Protein AF-A0A1Q3WPA2-F1 (afdb_monomer_lite)

Structure (mmCIF, N/CA/C/O backbone):
data_AF-A0A1Q3WPA2-F1
#
_entry.id   AF-A0A1Q3WPA2-F1
#
loop_
_atom_site.group_PDB
_atom_site.id
_atom_site.type_symbol
_atom_site.label_atom_id
_atom_site.label_alt_id
_atom_site.label_comp_id
_atom_site.label_asym_id
_atom_site.label_entity_id
_atom_site.label_seq_id
_atom_site.pdbx_PDB_ins_code
_atom_site.Cartn_x
_atom_site.Cartn_y
_atom_site.Cartn_z
_atom_site.occupancy
_atom_site.B_iso_or_equiv
_atom_site.auth_seq_id
_atom_site.auth_comp_id
_atom_site.auth_asym_id
_atom_site.auth_atom_id
_atom_site.pdbx_PDB_model_num
ATOM 1 N N . MET A 1 1 ? 6.025 3.195 -33.751 1.00 75.38 1 MET A N 1
ATOM 2 C CA . MET A 1 1 ? 6.259 2.406 -32.528 1.00 75.38 1 MET A CA 1
ATOM 3 C C . MET A 1 1 ? 6.514 0.964 -32.920 1.00 75.38 1 MET A C 1
ATOM 5 O O . MET A 1 1 ? 5.714 0.401 -33.663 1.00 75.38 1 MET A O 1
ATOM 9 N N . THR A 1 2 ? 7.645 0.396 -32.506 1.00 88.94 2 THR A N 1
ATOM 10 C CA . THR A 1 2 ? 7.992 -0.999 -32.843 1.00 88.94 2 THR A CA 1
ATOM 11 C C . THR A 1 2 ? 7.373 -1.980 -31.841 1.00 88.94 2 THR A C 1
ATOM 13 O O . THR A 1 2 ? 7.055 -1.604 -30.714 1.00 88.94 2 THR A O 1
ATOM 16 N N . THR A 1 3 ? 7.223 -3.256 -32.215 1.00 90.94 3 THR A N 1
ATOM 17 C CA . THR A 1 3 ? 6.774 -4.307 -31.278 1.00 90.94 3 THR A CA 1
ATOM 18 C C . THR A 1 3 ? 7.695 -4.404 -30.063 1.00 90.94 3 THR A C 1
ATOM 20 O O . THR A 1 3 ? 7.220 -4.546 -28.942 1.00 90.94 3 THR A O 1
ATOM 23 N N . LYS A 1 4 ? 9.010 -4.261 -30.278 1.00 91.19 4 LYS A N 1
ATOM 24 C CA . LYS A 1 4 ? 10.011 -4.282 -29.209 1.00 91.19 4 LYS A CA 1
ATOM 25 C C . LYS A 1 4 ? 9.821 -3.113 -28.238 1.00 91.19 4 LYS A C 1
ATOM 27 O O . LYS A 1 4 ? 9.769 -3.324 -27.035 1.00 91.19 4 LYS A O 1
ATOM 32 N N . GLU A 1 5 ? 9.626 -1.906 -28.767 1.00 92.88 5 GLU A N 1
ATOM 33 C CA . GLU A 1 5 ? 9.330 -0.712 -27.967 1.00 92.88 5 GLU A CA 1
ATOM 34 C C . GLU A 1 5 ? 8.073 -0.901 -27.105 1.00 92.88 5 GLU A C 1
ATOM 36 O O . GLU A 1 5 ? 8.069 -0.559 -25.925 1.00 92.88 5 GLU A O 1
ATOM 41 N N . LYS A 1 6 ? 7.015 -1.499 -27.672 1.00 95.06 6 LYS A N 1
ATOM 42 C CA . LYS A 1 6 ? 5.777 -1.798 -26.939 1.00 95.06 6 LYS A CA 1
ATOM 43 C C . LYS A 1 6 ? 6.018 -2.717 -25.748 1.00 95.06 6 LYS A C 1
ATO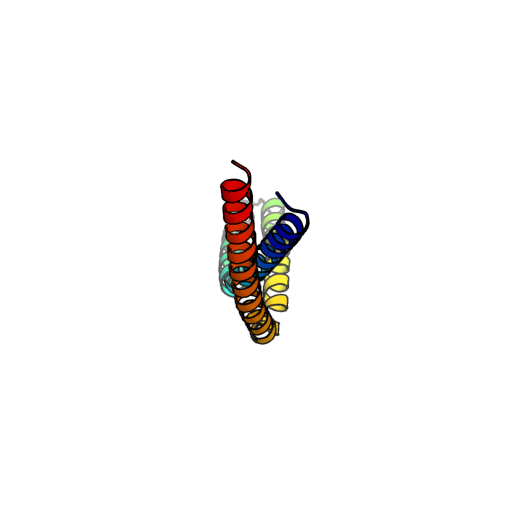M 45 O O . LYS A 1 6 ? 5.566 -2.412 -24.650 1.00 95.06 6 LYS A O 1
ATOM 50 N N . VAL A 1 7 ? 6.737 -3.814 -25.973 1.00 96.12 7 VAL A N 1
ATOM 51 C CA . VAL A 1 7 ? 7.034 -4.806 -24.933 1.00 96.12 7 VAL A CA 1
ATOM 52 C C . VAL A 1 7 ? 7.854 -4.184 -23.803 1.00 96.12 7 VAL A C 1
ATOM 54 O O . VAL A 1 7 ? 7.508 -4.371 -22.639 1.00 96.12 7 VAL A O 1
ATOM 57 N N . VAL A 1 8 ? 8.883 -3.395 -24.131 1.00 95.88 8 VAL A N 1
ATOM 58 C CA . VAL A 1 8 ? 9.726 -2.720 -23.128 1.00 95.88 8 VAL A CA 1
ATOM 59 C C . VAL A 1 8 ? 8.910 -1.723 -22.300 1.00 95.88 8 VAL A C 1
ATOM 61 O O . VAL A 1 8 ? 9.000 -1.735 -21.075 1.00 95.88 8 VAL A O 1
ATOM 64 N N . ARG A 1 9 ? 8.042 -0.913 -22.928 1.00 96.19 9 ARG A N 1
ATOM 65 C CA . ARG A 1 9 ? 7.153 0.014 -22.199 1.00 96.19 9 ARG A CA 1
ATOM 66 C C . ARG A 1 9 ? 6.167 -0.715 -21.282 1.00 96.19 9 ARG A C 1
ATOM 68 O O . ARG A 1 9 ? 5.930 -0.268 -20.165 1.00 96.19 9 ARG A O 1
ATOM 75 N N . GLU A 1 10 ? 5.590 -1.830 -21.728 1.00 96.88 10 GLU A N 1
ATOM 76 C CA . GLU A 1 10 ? 4.683 -2.631 -20.895 1.00 96.88 10 GLU A CA 1
ATOM 77 C C . GLU A 1 10 ? 5.404 -3.279 -19.705 1.00 96.88 10 GLU A C 1
ATOM 79 O O . GLU A 1 10 ? 4.840 -3.337 -18.611 1.00 96.88 10 GLU A O 1
ATOM 84 N N . ALA A 1 11 ? 6.636 -3.756 -19.900 1.00 97.31 11 ALA A N 1
ATOM 85 C CA . ALA A 1 11 ? 7.468 -4.286 -18.823 1.00 97.31 11 ALA A CA 1
ATOM 86 C C . ALA A 1 11 ? 7.815 -3.194 -17.800 1.00 97.31 11 ALA A C 1
ATOM 88 O O . ALA A 1 11 ? 7.626 -3.404 -16.603 1.00 97.31 11 ALA A O 1
ATOM 89 N N . LEU A 1 12 ? 8.205 -2.006 -18.276 1.00 97.50 12 LEU A N 1
ATOM 90 C CA . LEU A 1 12 ? 8.511 -0.847 -17.437 1.00 97.50 12 LEU A CA 1
ATOM 91 C C . LEU A 1 12 ? 7.325 -0.482 -16.534 1.00 97.50 12 LEU A C 1
ATOM 93 O O . LEU A 1 12 ? 7.478 -0.392 -15.320 1.00 97.50 12 LEU A O 1
ATOM 97 N N . LEU A 1 13 ? 6.122 -0.370 -17.110 1.00 97.62 13 LEU A N 1
ATOM 98 C CA . LEU A 1 13 ? 4.905 -0.054 -16.356 1.00 97.62 13 LEU A CA 1
ATOM 99 C C . LEU A 1 13 ? 4.614 -1.080 -15.254 1.00 97.62 13 LEU A C 1
ATOM 101 O O . LEU A 1 13 ? 4.183 -0.714 -14.161 1.00 97.62 13 LEU A O 1
ATOM 105 N N . LYS A 1 14 ? 4.841 -2.370 -15.527 1.00 98.00 14 LYS A N 1
ATOM 106 C CA . LYS A 1 14 ? 4.644 -3.435 -14.534 1.00 98.00 14 LYS A CA 1
ATOM 107 C C . LYS A 1 14 ? 5.672 -3.346 -13.410 1.00 98.00 14 LYS A C 1
ATOM 109 O O . LYS A 1 14 ? 5.280 -3.415 -12.246 1.00 98.00 14 LYS A O 1
ATOM 114 N N . ALA A 1 15 ? 6.946 -3.166 -13.750 1.00 97.69 15 ALA A N 1
ATOM 115 C CA . ALA A 1 15 ? 8.024 -3.063 -12.775 1.00 97.69 15 ALA A CA 1
ATOM 116 C C . ALA A 1 15 ? 7.850 -1.827 -11.874 1.00 97.69 15 ALA A C 1
ATOM 118 O O . ALA A 1 15 ? 7.951 -1.928 -10.651 1.00 97.69 15 ALA A O 1
ATOM 119 N N . GLU A 1 16 ? 7.492 -0.675 -12.450 1.00 97.94 16 GLU A N 1
ATOM 120 C CA . GLU A 1 16 ? 7.197 0.550 -11.698 1.00 97.94 16 GLU A CA 1
ATOM 121 C C . GLU A 1 16 ? 5.978 0.387 -10.782 1.00 97.94 16 GLU A C 1
ATOM 123 O O . GLU A 1 16 ? 6.013 0.812 -9.624 1.00 97.94 16 GLU A O 1
ATOM 128 N N . ALA A 1 17 ? 4.912 -0.261 -11.262 1.00 98.06 17 ALA A N 1
ATOM 129 C CA . ALA A 1 17 ? 3.726 -0.528 -10.454 1.00 98.06 17 ALA A CA 1
ATOM 130 C C . ALA A 1 17 ? 4.042 -1.444 -9.261 1.00 98.06 17 ALA A C 1
ATOM 132 O O . ALA A 1 17 ? 3.652 -1.134 -8.135 1.00 98.06 17 ALA A O 1
ATOM 133 N N . GLU A 1 18 ? 4.777 -2.537 -9.482 1.00 97.75 18 GLU A N 1
ATOM 134 C CA . GLU A 1 18 ? 5.190 -3.449 -8.410 1.00 97.75 18 GLU A CA 1
ATOM 135 C C . GLU A 1 18 ? 6.092 -2.736 -7.394 1.00 97.75 18 GLU A C 1
ATOM 137 O O . GLU A 1 18 ? 5.878 -2.830 -6.181 1.00 97.75 18 GLU A O 1
ATOM 142 N N . ARG A 1 19 ? 7.061 -1.951 -7.876 1.00 97.56 19 ARG A N 1
ATOM 143 C CA . ARG A 1 19 ? 7.957 -1.177 -7.015 1.00 97.56 19 ARG A CA 1
ATOM 144 C C . ARG A 1 19 ? 7.179 -0.196 -6.143 1.00 97.56 19 ARG A C 1
ATOM 146 O O . ARG A 1 19 ? 7.440 -0.100 -4.943 1.00 97.56 19 ARG A O 1
ATOM 153 N N . ASN A 1 20 ? 6.217 0.516 -6.726 1.00 96.88 20 ASN A N 1
ATOM 154 C CA . ASN A 1 20 ? 5.383 1.465 -5.995 1.00 96.88 20 ASN A CA 1
ATOM 155 C C . ASN A 1 20 ? 4.538 0.766 -4.927 1.00 96.88 20 ASN A C 1
ATOM 157 O O . ASN A 1 20 ? 4.494 1.243 -3.797 1.00 96.88 20 ASN A O 1
ATOM 161 N N . GLN A 1 21 ? 3.964 -0.401 -5.229 1.00 95.75 21 GLN A N 1
ATOM 162 C CA . GLN A 1 21 ? 3.223 -1.193 -4.242 1.00 95.75 21 GLN A CA 1
ATOM 163 C C . GLN A 1 21 ? 4.102 -1.620 -3.059 1.00 95.75 21 GLN A C 1
ATOM 165 O O . GLN A 1 21 ? 3.678 -1.523 -1.906 1.00 95.75 21 GLN A O 1
ATOM 170 N N . ILE A 1 22 ? 5.334 -2.072 -3.320 1.00 96.00 22 ILE A N 1
ATOM 171 C CA . ILE A 1 22 ? 6.282 -2.440 -2.259 1.00 96.00 22 ILE A CA 1
ATOM 172 C C . ILE A 1 22 ? 6.663 -1.212 -1.428 1.00 96.00 22 ILE A C 1
ATOM 174 O O . ILE A 1 22 ? 6.676 -1.275 -0.197 1.00 96.00 22 ILE A O 1
ATOM 178 N N . LYS A 1 23 ? 6.934 -0.081 -2.083 1.00 95.88 23 LYS A N 1
ATOM 179 C CA . LYS A 1 23 ? 7.287 1.176 -1.420 1.00 95.88 23 LYS A CA 1
ATOM 180 C C . LYS A 1 23 ? 6.156 1.689 -0.530 1.00 95.88 23 LYS A C 1
ATOM 182 O O . LYS A 1 23 ? 6.401 2.049 0.618 1.00 95.88 23 LYS A O 1
ATOM 187 N N . GLU A 1 24 ? 4.924 1.707 -1.031 1.00 94.69 24 GLU A N 1
ATOM 188 C CA . GLU A 1 24 ? 3.738 2.060 -0.247 1.00 94.69 24 GLU A CA 1
ATOM 189 C C . GLU A 1 24 ? 3.590 1.133 0.954 1.00 94.69 24 GLU A C 1
ATOM 191 O O . GLU A 1 24 ? 3.428 1.606 2.076 1.00 94.69 24 GLU A O 1
ATOM 196 N N . LEU A 1 25 ? 3.735 -0.178 0.741 1.00 94.62 25 LEU A N 1
ATOM 197 C CA . LEU A 1 25 ? 3.660 -1.155 1.815 1.00 94.62 25 LEU A CA 1
ATOM 198 C C . LEU A 1 25 ? 4.711 -0.893 2.896 1.00 94.62 25 LEU A C 1
ATOM 200 O O . LEU A 1 25 ? 4.363 -0.965 4.066 1.00 94.62 25 LEU A O 1
ATOM 204 N N . LEU A 1 26 ? 5.963 -0.594 2.542 1.00 94.12 26 LEU A N 1
ATOM 205 C CA . LEU A 1 26 ? 7.043 -0.341 3.506 1.00 94.12 26 LEU A CA 1
ATOM 206 C C . LEU A 1 26 ? 6.919 1.014 4.223 1.00 94.12 26 LEU A C 1
ATOM 208 O O . LEU A 1 26 ? 7.386 1.139 5.351 1.00 94.12 26 LEU A O 1
ATOM 212 N N . ASN A 1 27 ? 6.273 2.007 3.606 1.00 94.88 27 ASN A N 1
ATOM 213 C CA . ASN A 1 27 ? 6.114 3.349 4.179 1.00 94.88 27 ASN A CA 1
ATOM 214 C C . ASN A 1 27 ? 4.969 3.466 5.197 1.00 94.88 27 ASN A C 1
ATOM 216 O O . ASN A 1 27 ? 4.919 4.434 5.958 1.00 94.88 27 ASN A O 1
ATOM 220 N N . VAL A 1 28 ? 4.029 2.520 5.221 1.00 94.19 28 VAL A N 1
ATOM 221 C CA . VAL A 1 28 ? 2.954 2.522 6.222 1.00 94.19 28 VAL A CA 1
ATOM 222 C C . VAL A 1 28 ? 3.532 2.185 7.600 1.00 94.19 28 VAL A C 1
ATOM 224 O O . VAL A 1 28 ? 4.290 1.233 7.746 1.00 94.19 28 VAL A O 1
ATOM 227 N N . ASN A 1 29 ? 3.128 2.914 8.643 1.00 95.06 29 ASN A N 1
ATOM 228 C CA . ASN A 1 29 ? 3.397 2.541 10.035 1.00 95.06 29 ASN A CA 1
ATOM 229 C C . ASN A 1 29 ? 2.113 1.986 10.678 1.00 95.06 29 ASN A C 1
ATOM 231 O O . ASN A 1 29 ? 1.367 2.740 11.312 1.00 95.06 29 ASN A O 1
ATOM 235 N N . PRO A 1 30 ? 1.812 0.684 10.500 1.00 95.50 30 PRO A N 1
ATOM 236 C CA . PRO A 1 30 ? 0.538 0.125 10.930 1.00 95.50 30 PRO A CA 1
ATOM 237 C C . PRO A 1 30 ? 0.381 0.147 12.451 1.00 95.50 30 PRO A C 1
ATOM 239 O O . PRO A 1 30 ? -0.727 0.344 12.933 1.00 95.50 30 PRO A O 1
ATOM 242 N N . TYR A 1 31 ? 1.463 -0.009 13.219 1.00 95.38 31 TYR A N 1
ATOM 243 C CA . TYR A 1 31 ? 1.381 -0.026 14.681 1.00 95.38 31 TYR A CA 1
ATOM 244 C C . TYR A 1 31 ? 1.034 1.342 15.263 1.00 95.38 31 TYR A C 1
ATOM 246 O O . TYR A 1 31 ? 0.181 1.410 16.142 1.00 95.38 31 TYR A O 1
ATOM 254 N N . SER A 1 32 ? 1.623 2.423 14.739 1.00 96.81 32 SER A N 1
ATOM 255 C CA . SER A 1 32 ? 1.235 3.780 15.150 1.00 96.81 32 SER A CA 1
ATOM 256 C C . SER A 1 32 ? -0.239 4.040 14.846 1.00 96.81 32 SER A C 1
ATOM 258 O O . SER A 1 32 ? -0.984 4.458 15.724 1.00 96.81 32 SER A O 1
ATOM 260 N N . GLN A 1 33 ? -0.685 3.700 13.632 1.00 97.00 33 GLN A N 1
ATOM 261 C CA . GLN A 1 33 ? -2.080 3.897 13.232 1.00 97.00 33 GLN A CA 1
ATOM 262 C C . GLN A 1 33 ? -3.057 3.058 14.067 1.00 97.00 33 GLN A C 1
ATOM 264 O O . GLN A 1 33 ? -4.161 3.514 14.348 1.00 97.00 33 GLN A O 1
ATOM 269 N N . ILE A 1 34 ? -2.667 1.847 14.485 1.00 97.38 34 ILE A N 1
ATOM 270 C CA . ILE A 1 34 ? -3.473 1.019 15.394 1.00 97.38 34 ILE A CA 1
ATOM 271 C C . ILE A 1 34 ? -3.636 1.712 16.749 1.00 97.38 34 ILE A C 1
ATOM 273 O O . ILE A 1 34 ? -4.749 1.739 17.266 1.00 97.38 34 ILE A O 1
ATOM 277 N N . ILE A 1 35 ? -2.563 2.278 17.310 1.00 96.94 35 ILE A N 1
ATOM 278 C CA . ILE A 1 35 ? -2.620 2.982 18.599 1.00 96.94 35 ILE A CA 1
ATOM 279 C C . ILE A 1 35 ? -3.566 4.183 18.502 1.00 96.94 35 ILE A C 1
ATOM 281 O O . ILE A 1 35 ? -4.485 4.303 19.312 1.00 96.94 35 ILE A O 1
ATOM 285 N N . ASP A 1 36 ? -3.401 5.022 17.477 1.00 97.44 36 ASP A N 1
ATOM 286 C CA . ASP A 1 36 ? -4.240 6.210 17.275 1.00 97.44 36 ASP A CA 1
ATOM 287 C C . ASP A 1 36 ? -5.721 5.839 17.083 1.00 97.44 36 ASP A C 1
ATOM 289 O O . ASP A 1 36 ? -6.624 6.476 17.641 1.00 97.44 36 ASP A O 1
ATOM 293 N N . LEU A 1 37 ? -5.977 4.766 16.328 1.00 97.56 37 LEU A N 1
ATOM 294 C CA . LEU A 1 37 ? -7.311 4.220 16.101 1.00 97.56 37 LEU A CA 1
ATOM 295 C C . LEU A 1 37 ? -7.952 3.716 17.399 1.00 97.56 37 LEU A C 1
ATOM 297 O O . LEU A 1 37 ? -9.125 3.995 17.648 1.00 97.56 37 LEU A O 1
ATOM 301 N N . GLU A 1 38 ? -7.206 2.982 18.226 1.00 96.12 38 GLU A N 1
ATOM 302 C CA . GLU A 1 38 ? -7.705 2.463 19.501 1.00 96.12 38 GLU A CA 1
ATOM 303 C C . GLU A 1 38 ? -8.018 3.587 20.487 1.00 96.12 38 GLU A C 1
ATOM 305 O O . GLU A 1 38 ? -9.099 3.586 21.079 1.00 96.12 38 GLU A O 1
ATOM 310 N N . VAL A 1 39 ? -7.126 4.574 20.619 1.00 97.31 39 VAL A N 1
ATOM 311 C CA . VAL A 1 39 ? -7.350 5.756 21.467 1.00 97.31 39 VAL A CA 1
ATOM 312 C C . VAL A 1 39 ? -8.628 6.475 21.037 1.00 97.31 39 VAL A C 1
ATOM 314 O O . VAL A 1 39 ? -9.543 6.656 21.845 1.00 97.31 39 VAL A O 1
ATOM 317 N N . THR A 1 40 ? -8.746 6.783 19.744 1.00 96.88 40 THR A N 1
ATOM 318 C CA . THR A 1 40 ? -9.912 7.481 19.187 1.00 96.88 40 THR A CA 1
ATOM 319 C C . THR A 1 40 ? -11.205 6.688 19.402 1.00 96.88 40 THR A C 1
ATOM 321 O O . THR A 1 40 ? -12.217 7.236 19.847 1.00 96.88 40 THR A O 1
ATOM 324 N N . ALA A 1 41 ? -11.192 5.381 19.126 1.00 97.19 41 ALA A N 1
ATOM 325 C CA . ALA A 1 41 ? -12.367 4.528 19.279 1.00 97.19 41 ALA A CA 1
ATOM 326 C C . ALA A 1 41 ? -12.811 4.412 20.744 1.00 97.19 41 ALA A C 1
ATOM 328 O O . ALA A 1 41 ? -14.011 4.423 21.036 1.00 97.19 41 ALA A O 1
ATOM 329 N N . ILE A 1 42 ? -11.864 4.336 21.684 1.00 96.94 42 ILE A N 1
ATOM 330 C CA . ILE A 1 42 ? -12.150 4.309 23.123 1.00 96.94 42 ILE A CA 1
ATOM 331 C C . ILE A 1 42 ? -12.788 5.628 23.568 1.00 96.94 42 ILE A C 1
ATOM 333 O O . ILE A 1 42 ? -13.791 5.609 24.281 1.00 96.94 42 ILE A O 1
ATOM 337 N N . GLU A 1 43 ? -12.247 6.771 23.153 1.00 97.56 43 GLU A N 1
ATOM 338 C CA . GLU A 1 43 ? -12.784 8.083 23.525 1.00 97.56 43 GLU A CA 1
ATOM 339 C C . GLU A 1 43 ? -14.200 8.299 22.983 1.00 97.56 43 GLU A C 1
ATOM 341 O O . GLU A 1 43 ? -15.117 8.648 23.737 1.00 97.56 43 GLU A O 1
ATOM 346 N N . GLN A 1 44 ? -14.410 8.016 21.696 1.00 97.56 44 GLN A N 1
ATOM 347 C CA . GLN A 1 44 ? -15.710 8.173 21.048 1.00 97.56 44 GLN A CA 1
ATOM 348 C C . GLN A 1 44 ? -16.752 7.196 21.606 1.00 97.56 44 GLN A C 1
ATOM 350 O O . GLN A 1 44 ? -17.882 7.596 21.899 1.00 97.56 44 GLN A O 1
ATOM 355 N N . SER A 1 45 ? -16.384 5.926 21.807 1.00 97.31 45 SER A N 1
ATOM 356 C CA . SER A 1 45 ? -17.301 4.934 22.379 1.00 97.31 45 SER A CA 1
ATOM 357 C C . SER A 1 45 ? -17.682 5.278 23.818 1.00 97.31 45 SER A C 1
ATOM 359 O O . SER A 1 45 ? -18.863 5.206 24.156 1.00 97.31 45 SER A O 1
ATOM 361 N N . LYS A 1 46 ? -16.740 5.750 24.650 1.00 97.12 46 LYS A N 1
ATOM 362 C CA . LYS A 1 46 ? -17.035 6.255 26.002 1.00 97.12 46 LYS A CA 1
ATOM 363 C C . LYS A 1 46 ? -17.985 7.450 25.968 1.00 97.12 46 LYS A C 1
ATOM 365 O O . LYS A 1 46 ? -18.890 7.521 26.799 1.00 97.12 46 LYS A O 1
ATOM 370 N N . ALA A 1 47 ? -17.803 8.383 25.034 1.00 97.56 47 ALA A N 1
ATOM 371 C CA . ALA A 1 47 ? -18.676 9.546 24.900 1.00 97.56 47 ALA A CA 1
ATOM 372 C C . ALA A 1 47 ? -20.115 9.151 24.525 1.00 97.56 47 ALA A C 1
ATOM 374 O O . ALA A 1 47 ? -21.063 9.668 25.112 1.00 97.56 47 ALA A O 1
ATOM 375 N N . GLU A 1 48 ? -20.292 8.214 23.592 1.00 97.62 48 GLU A N 1
ATOM 376 C CA . GLU A 1 48 ? -21.617 7.707 23.213 1.00 97.62 48 GLU A CA 1
ATOM 377 C C . GLU A 1 48 ? -22.246 6.844 24.311 1.00 97.62 48 GLU A C 1
ATOM 379 O O . GLU A 1 48 ? -23.442 6.959 24.575 1.00 97.62 48 GLU A O 1
ATOM 384 N N . PHE A 1 49 ? -21.443 6.048 25.021 1.00 95.19 49 PHE A N 1
ATOM 385 C CA . PHE A 1 49 ? -21.907 5.264 26.163 1.00 95.19 49 PHE A CA 1
ATOM 386 C C . PHE A 1 49 ? -22.440 6.165 27.286 1.00 95.19 49 PHE A C 1
ATOM 388 O O . PHE A 1 49 ? -23.519 5.910 27.813 1.00 95.19 49 PHE A O 1
ATOM 395 N N . LYS A 1 50 ? -21.740 7.266 27.602 1.00 96.56 50 LYS A N 1
ATOM 396 C CA . LYS A 1 50 ? -22.194 8.276 28.579 1.00 96.56 50 LYS A CA 1
ATOM 397 C C . LYS A 1 50 ? -23.506 8.961 28.179 1.00 96.56 50 LYS A C 1
ATOM 399 O O . LYS A 1 50 ? -24.233 9.417 29.052 1.00 96.56 50 LYS A O 1
ATOM 404 N N . LYS A 1 51 ? -23.810 9.028 26.881 1.00 96.62 51 LYS A N 1
ATOM 405 C CA . LYS A 1 51 ? -25.069 9.570 26.342 1.00 96.62 51 LYS A CA 1
ATOM 406 C C . LYS A 1 51 ? -26.207 8.539 26.305 1.00 96.62 51 LYS A C 1
ATOM 408 O O . LYS A 1 51 ? -27.292 8.875 25.850 1.00 96.62 51 LYS A O 1
ATOM 413 N N . GLY A 1 52 ? -25.967 7.292 26.726 1.00 96.56 52 GLY A N 1
ATOM 414 C CA . GLY A 1 52 ? -26.933 6.189 26.624 1.00 96.56 52 GLY A CA 1
ATOM 415 C C . GLY A 1 52 ? -27.036 5.566 25.225 1.00 96.56 52 GLY A C 1
ATOM 416 O O . GLY A 1 52 ? -27.826 4.651 25.003 1.00 96.56 52 GLY A O 1
ATOM 417 N N . ASN A 1 53 ? -26.210 6.001 24.267 1.00 97.06 53 ASN A N 1
ATOM 418 C CA . ASN A 1 53 ? -26.216 5.510 22.887 1.00 97.06 53 ASN A CA 1
ATOM 419 C C . ASN A 1 53 ? -25.371 4.233 22.743 1.00 97.06 53 ASN A C 1
ATOM 421 O O . ASN A 1 53 ? -24.405 4.180 21.975 1.00 97.06 53 ASN A O 1
ATOM 425 N N . HIS A 1 54 ? -25.727 3.176 23.474 1.00 95.06 54 HIS A N 1
ATOM 426 C CA . HIS A 1 54 ? -24.933 1.943 23.548 1.00 95.06 54 HIS A CA 1
ATOM 427 C C . HIS A 1 54 ? -24.734 1.258 22.186 1.00 95.06 54 HIS A C 1
ATOM 429 O O . HIS A 1 54 ? -23.643 0.767 21.899 1.00 95.06 54 HIS A O 1
ATOM 435 N N . ALA A 1 55 ? -25.742 1.289 21.306 1.00 96.94 55 ALA A N 1
ATOM 436 C CA . ALA A 1 55 ? -25.633 0.735 19.954 1.00 96.94 55 ALA A CA 1
ATOM 437 C C . ALA A 1 55 ? -24.573 1.463 19.108 1.00 96.94 55 ALA A C 1
ATOM 439 O O . ALA A 1 55 ? -23.809 0.833 18.376 1.00 96.94 55 ALA A O 1
ATOM 440 N N . LYS A 1 56 ? -24.483 2.792 19.239 1.00 96.38 56 LYS A N 1
ATOM 441 C CA . LYS A 1 56 ? -23.489 3.601 18.524 1.00 96.38 56 LYS A CA 1
ATOM 442 C C . LYS A 1 56 ? -22.088 3.395 19.099 1.00 96.38 56 LYS A C 1
ATOM 444 O O . LYS A 1 56 ? -21.145 3.241 18.329 1.00 96.38 56 LYS A O 1
ATOM 449 N N . ALA A 1 57 ? -21.967 3.313 20.425 1.00 96.94 57 ALA A N 1
ATOM 450 C CA . ALA A 1 57 ? -20.711 2.974 21.093 1.00 96.94 57 ALA A CA 1
ATOM 451 C C . ALA A 1 57 ? -20.173 1.606 20.636 1.00 96.94 57 ALA A C 1
ATOM 453 O O . ALA A 1 57 ? -18.999 1.494 20.288 1.00 96.94 57 ALA A O 1
ATOM 454 N N . LEU A 1 58 ? -21.041 0.589 20.563 1.00 96.56 58 LEU A N 1
ATOM 455 C CA . LEU A 1 58 ? -20.676 -0.739 20.067 1.00 96.56 58 LEU A CA 1
ATOM 456 C C . LEU A 1 58 ? -20.228 -0.698 18.600 1.00 96.56 58 LEU A C 1
ATOM 458 O O . LEU A 1 58 ? -19.209 -1.295 18.255 1.00 96.56 58 LEU A O 1
ATOM 462 N N . LYS A 1 59 ? -20.954 0.033 17.745 1.00 97.38 59 LYS A N 1
ATOM 463 C CA . LYS A 1 59 ? -20.608 0.170 16.326 1.00 97.38 59 LYS A CA 1
ATOM 464 C C . LYS A 1 59 ? -19.221 0.789 16.126 1.00 97.38 59 LYS A C 1
ATOM 466 O O . LYS A 1 59 ? -18.447 0.269 15.331 1.00 97.38 59 LYS A O 1
ATOM 471 N N . ILE A 1 60 ? -18.880 1.834 16.887 1.00 97.62 60 ILE A N 1
ATOM 472 C CA . ILE A 1 60 ? -17.550 2.469 16.848 1.00 97.62 60 ILE A CA 1
ATOM 473 C C . ILE A 1 60 ? -16.447 1.441 17.131 1.00 97.62 60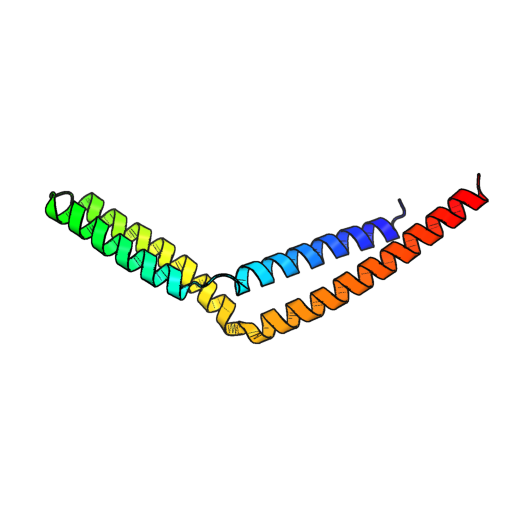 ILE A C 1
ATOM 475 O O . ILE A 1 60 ? -15.481 1.350 16.377 1.00 97.62 60 ILE A O 1
ATOM 479 N N . VAL A 1 61 ? -16.610 0.626 18.178 1.00 95.81 61 VAL A N 1
ATOM 480 C CA . VAL A 1 61 ? -15.632 -0.414 18.535 1.00 95.81 61 VAL A CA 1
ATOM 481 C C . VAL A 1 61 ? -15.525 -1.478 17.439 1.00 95.81 61 VAL A C 1
ATOM 483 O O . VAL A 1 61 ? -14.422 -1.891 17.086 1.00 95.81 61 VAL A O 1
ATOM 486 N N . GLN A 1 62 ? -16.650 -1.909 16.864 1.00 96.75 62 GLN A N 1
ATOM 487 C CA . GLN A 1 62 ? -16.657 -2.897 15.780 1.00 96.75 62 GLN A CA 1
ATOM 488 C C . GLN A 1 62 ? -15.967 -2.380 14.514 1.00 96.75 62 GLN A C 1
ATOM 490 O O . GLN A 1 62 ? -15.204 -3.115 13.885 1.00 96.75 62 GLN A O 1
ATOM 495 N N . ASP A 1 63 ? -16.218 -1.128 14.138 1.00 97.38 63 ASP A N 1
ATOM 496 C CA . ASP A 1 63 ? -15.611 -0.520 12.956 1.00 97.38 63 ASP A CA 1
ATOM 497 C C . ASP A 1 63 ? -14.105 -0.295 13.166 1.00 97.38 63 ASP A C 1
ATOM 499 O O . ASP A 1 63 ? -13.308 -0.632 12.285 1.00 97.38 63 ASP A O 1
ATOM 503 N N . ALA A 1 64 ? -13.694 0.133 14.364 1.00 97.00 64 ALA A N 1
ATOM 504 C CA . ALA A 1 64 ? -12.285 0.204 14.742 1.00 97.00 64 ALA A CA 1
ATOM 505 C C . ALA A 1 64 ? -11.610 -1.178 14.707 1.00 97.00 64 ALA A C 1
ATOM 507 O O . ALA A 1 64 ? -10.517 -1.325 14.163 1.00 97.00 64 ALA A O 1
ATOM 508 N N . GLN A 1 65 ? -12.274 -2.233 15.190 1.00 96.75 65 GLN A N 1
ATOM 509 C CA . GLN A 1 65 ? -11.727 -3.591 15.139 1.00 96.75 65 GLN A CA 1
ATOM 510 C C . GLN A 1 65 ? -11.520 -4.084 13.696 1.00 96.75 65 GLN A C 1
ATOM 512 O O . GLN A 1 65 ? -10.515 -4.737 13.403 1.00 96.75 65 GLN A O 1
ATOM 517 N N . LYS A 1 66 ? -12.438 -3.764 12.774 1.00 97.38 66 LYS A N 1
ATOM 518 C CA . LYS A 1 66 ? -12.276 -4.093 11.346 1.00 97.38 66 LYS A CA 1
ATOM 519 C C . LYS A 1 66 ? -11.059 -3.389 10.750 1.00 97.38 66 LYS A C 1
ATOM 521 O O . LYS A 1 66 ? -10.254 -4.038 10.085 1.00 97.38 66 LYS A O 1
ATOM 526 N N . GLN A 1 67 ? -10.898 -2.094 11.015 1.00 96.75 67 GLN A N 1
ATOM 527 C CA . GLN A 1 67 ? -9.753 -1.319 10.527 1.00 96.75 67 GLN A CA 1
ATOM 528 C C . GLN A 1 67 ? -8.429 -1.812 11.130 1.00 96.75 67 GLN A C 1
ATOM 530 O O . GLN A 1 67 ? -7.460 -2.020 10.399 1.00 96.75 67 GLN A O 1
ATOM 535 N N . LYS A 1 68 ? -8.405 -2.127 12.430 1.00 97.00 68 LYS A N 1
ATOM 536 C CA . LYS A 1 68 ? -7.257 -2.754 13.099 1.00 97.00 68 LYS A CA 1
ATOM 537 C C . LYS A 1 68 ? -6.832 -4.049 12.407 1.00 97.00 68 LYS A C 1
ATOM 539 O O . LYS A 1 68 ? -5.642 -4.263 12.193 1.00 97.00 68 LYS A O 1
ATOM 544 N N . ASN A 1 69 ? -7.779 -4.899 12.011 1.00 97.00 69 ASN A N 1
ATOM 545 C CA . ASN A 1 69 ? -7.463 -6.146 11.308 1.00 97.00 69 ASN A CA 1
ATOM 546 C C . ASN A 1 69 ? -6.787 -5.900 9.946 1.00 97.00 69 ASN A C 1
ATOM 548 O O . ASN A 1 69 ? -5.886 -6.652 9.574 1.00 97.00 69 ASN A O 1
ATOM 552 N N . VAL A 1 70 ? -7.173 -4.840 9.227 1.00 96.62 70 VAL A N 1
ATOM 553 C CA . VAL A 1 70 ? -6.518 -4.435 7.969 1.00 96.62 70 VAL A CA 1
ATOM 554 C C . VAL A 1 70 ? -5.080 -3.977 8.230 1.00 96.62 70 VAL A C 1
ATOM 556 O O . VAL A 1 70 ? -4.156 -4.453 7.569 1.00 96.62 70 VAL A O 1
ATOM 559 N N . LEU A 1 71 ? -4.867 -3.123 9.234 1.00 97.00 71 LEU A N 1
ATOM 560 C CA . LEU A 1 71 ? -3.532 -2.645 9.615 1.00 97.00 71 LEU A CA 1
ATOM 561 C C . LEU A 1 71 ? -2.625 -3.789 10.091 1.00 97.00 71 LEU A C 1
ATOM 563 O O . LEU A 1 71 ? -1.455 -3.852 9.720 1.00 97.00 71 LEU A O 1
ATOM 567 N N . LEU A 1 72 ? -3.168 -4.757 10.834 1.00 96.62 72 LEU A N 1
ATOM 568 C CA . LEU A 1 72 ? -2.436 -5.963 11.228 1.00 96.62 72 LEU A CA 1
ATOM 569 C C . LEU A 1 72 ? -2.064 -6.841 10.028 1.00 96.62 72 LEU A C 1
ATOM 571 O O . LEU A 1 72 ? -0.990 -7.440 10.019 1.00 96.62 72 LEU A O 1
ATOM 575 N N . ALA A 1 73 ? -2.915 -6.924 9.002 1.00 95.69 73 ALA A N 1
ATOM 576 C CA . ALA A 1 73 ? -2.573 -7.635 7.772 1.00 95.69 73 ALA A CA 1
ATOM 577 C C . ALA A 1 73 ? -1.409 -6.954 7.032 1.00 95.69 73 ALA A C 1
ATOM 579 O O . ALA A 1 73 ? -0.519 -7.643 6.535 1.00 95.69 73 ALA A O 1
ATOM 580 N N . ILE A 1 74 ? -1.375 -5.618 7.011 1.00 94.69 74 ILE A N 1
ATOM 581 C CA . ILE A 1 74 ? -0.244 -4.839 6.484 1.00 94.69 74 ILE A CA 1
ATOM 582 C C . ILE A 1 74 ? 1.023 -5.120 7.299 1.00 94.69 74 ILE A C 1
ATOM 584 O O . ILE A 1 74 ? 2.042 -5.494 6.721 1.00 94.69 74 ILE A O 1
ATOM 588 N N . ALA A 1 75 ? 0.943 -5.054 8.630 1.00 94.94 75 ALA A N 1
ATOM 589 C CA . ALA A 1 75 ? 2.068 -5.350 9.518 1.00 94.94 75 ALA A CA 1
ATOM 590 C C . ALA A 1 75 ? 2.634 -6.763 9.292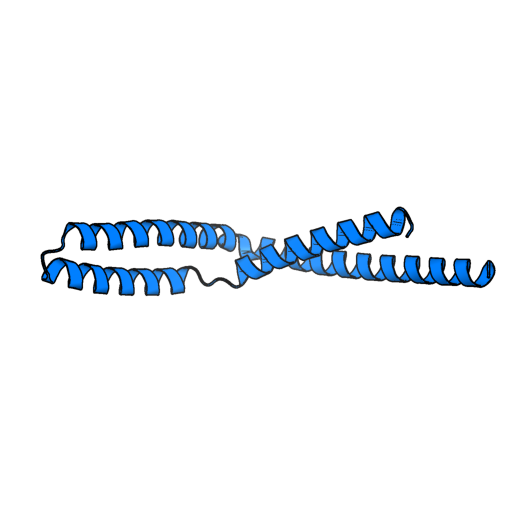 1.00 94.94 75 ALA A C 1
ATOM 592 O O . ALA A 1 75 ? 3.846 -6.953 9.258 1.00 94.94 75 ALA A O 1
ATOM 593 N N . ARG A 1 76 ? 1.767 -7.761 9.071 1.00 94.62 76 ARG A N 1
ATOM 594 C CA . ARG A 1 76 ? 2.185 -9.133 8.731 1.00 94.62 76 ARG A CA 1
ATOM 595 C C . ARG A 1 76 ? 2.922 -9.201 7.399 1.00 94.62 76 ARG A C 1
ATOM 597 O O . ARG A 1 76 ? 3.932 -9.887 7.308 1.00 94.62 76 ARG A O 1
ATOM 604 N N . LYS A 1 77 ? 2.457 -8.481 6.375 1.00 92.62 77 LYS A N 1
ATOM 605 C CA . LYS A 1 77 ? 3.172 -8.401 5.090 1.00 92.62 77 LYS A CA 1
ATOM 606 C C . LYS A 1 77 ? 4.549 -7.745 5.258 1.00 92.62 77 LYS A C 1
ATOM 608 O O . LYS A 1 77 ? 5.512 -8.213 4.660 1.00 92.62 77 LYS A O 1
ATOM 613 N N . GLN A 1 78 ? 4.656 -6.736 6.123 1.00 93.25 78 GLN A N 1
ATOM 614 C CA . GLN A 1 78 ? 5.921 -6.076 6.461 1.00 93.25 78 GLN A CA 1
ATOM 615 C C . GLN A 1 78 ? 6.887 -6.942 7.285 1.00 93.25 78 GLN A C 1
ATOM 617 O O . GLN A 1 78 ? 8.063 -6.604 7.351 1.00 93.25 78 GLN A O 1
ATOM 622 N N . GLN A 1 79 ? 6.461 -8.063 7.885 1.00 91.12 79 GLN A N 1
ATOM 623 C CA . GLN A 1 79 ? 7.386 -8.951 8.618 1.00 91.12 79 GLN A CA 1
ATOM 624 C C . GLN A 1 79 ? 8.501 -9.500 7.719 1.00 91.12 79 GLN A C 1
ATOM 626 O O . GLN A 1 79 ? 9.605 -9.753 8.188 1.00 91.12 79 GLN A O 1
ATOM 631 N N . ASN A 1 80 ? 8.230 -9.632 6.419 1.00 90.19 80 ASN A N 1
ATOM 632 C CA . ASN A 1 80 ? 9.219 -10.006 5.413 1.00 90.19 80 ASN A CA 1
ATOM 633 C C . ASN A 1 80 ? 9.898 -8.777 4.781 1.00 90.19 80 ASN A C 1
ATOM 635 O O . ASN A 1 80 ? 10.277 -8.826 3.610 1.00 90.19 80 ASN A O 1
ATOM 639 N N . SER A 1 81 ? 10.048 -7.672 5.522 1.00 91.06 81 SER A N 1
ATOM 640 C CA . SER A 1 81 ? 10.630 -6.429 5.003 1.00 91.06 81 SER A CA 1
ATOM 641 C C . SER A 1 81 ? 12.001 -6.599 4.340 1.00 91.06 81 SER A C 1
ATOM 643 O O . SER A 1 81 ? 12.176 -5.968 3.301 1.00 91.06 81 SER A O 1
ATOM 645 N N . PRO A 1 82 ? 12.927 -7.481 4.786 1.00 95.25 82 PRO A N 1
ATOM 646 C CA . PRO A 1 82 ? 14.180 -7.687 4.057 1.00 95.25 82 PRO A CA 1
ATOM 647 C C . PRO A 1 82 ? 13.952 -8.183 2.624 1.00 95.25 82 PRO A C 1
ATOM 649 O O . PRO A 1 82 ? 14.502 -7.615 1.690 1.00 95.25 82 PRO A O 1
ATOM 652 N N . LYS A 1 83 ? 13.052 -9.156 2.424 1.00 95.25 83 LYS A N 1
ATOM 653 C CA . LYS A 1 83 ? 12.709 -9.675 1.087 1.00 95.25 83 LYS A CA 1
ATOM 654 C C . LYS A 1 83 ? 11.998 -8.638 0.222 1.00 95.25 83 LYS A C 1
ATOM 656 O O . LYS A 1 83 ? 12.190 -8.600 -0.989 1.00 95.25 83 LYS A O 1
ATOM 661 N N . LEU A 1 84 ? 11.162 -7.801 0.837 1.00 95.19 84 LEU A N 1
ATOM 662 C CA . LEU A 1 84 ? 10.514 -6.687 0.144 1.00 95.19 84 LEU A CA 1
ATOM 663 C C . LEU A 1 84 ? 11.551 -5.659 -0.327 1.00 95.19 84 LEU A C 1
ATOM 665 O O . LEU A 1 84 ? 11.477 -5.202 -1.462 1.00 95.19 84 LEU A O 1
ATOM 669 N N . ILE A 1 85 ? 12.540 -5.341 0.512 1.00 95.69 85 ILE A N 1
ATOM 670 C CA . ILE A 1 85 ? 13.644 -4.439 0.166 1.00 95.69 85 ILE A CA 1
ATOM 671 C C . ILE A 1 85 ? 14.508 -5.047 -0.943 1.00 95.69 85 ILE A C 1
ATOM 673 O O . ILE A 1 85 ? 14.782 -4.367 -1.926 1.00 95.69 85 ILE A O 1
ATOM 677 N N . GLU A 1 86 ? 14.881 -6.324 -0.840 1.00 97.50 86 GLU A N 1
ATOM 678 C CA . GLU A 1 86 ? 15.623 -7.039 -1.889 1.00 97.50 86 GLU A CA 1
ATOM 679 C C . GLU A 1 86 ? 14.886 -6.993 -3.234 1.00 97.50 86 GLU A C 1
ATOM 681 O O . GLU A 1 86 ? 15.480 -6.650 -4.257 1.00 97.50 86 GLU A O 1
ATOM 686 N N . ARG A 1 87 ? 13.574 -7.269 -3.240 1.00 97.38 87 ARG A N 1
ATOM 687 C CA . ARG A 1 87 ? 12.759 -7.180 -4.458 1.00 97.38 87 ARG A CA 1
ATOM 688 C C . ARG A 1 87 ? 12.681 -5.750 -4.990 1.00 97.38 87 ARG A C 1
ATOM 690 O O . ARG A 1 87 ? 12.758 -5.566 -6.199 1.00 97.38 87 ARG A O 1
ATOM 697 N N . MET A 1 88 ? 12.564 -4.752 -4.116 1.00 97.00 88 MET A N 1
ATOM 698 C CA . MET A 1 88 ? 12.555 -3.341 -4.511 1.00 97.00 88 MET A CA 1
ATOM 699 C C . MET A 1 88 ? 13.872 -2.930 -5.182 1.00 97.00 88 MET A C 1
ATOM 701 O O . MET A 1 88 ? 13.835 -2.273 -6.216 1.00 97.00 88 MET A O 1
ATOM 705 N N . VAL A 1 89 ? 15.017 -3.366 -4.647 1.00 97.50 89 VAL A N 1
ATOM 706 C CA . VAL A 1 89 ? 16.339 -3.125 -5.251 1.00 97.50 89 VAL A CA 1
ATOM 707 C C . VAL A 1 89 ? 16.464 -3.834 -6.602 1.00 97.50 89 VAL A C 1
ATOM 709 O O . VAL A 1 89 ? 16.942 -3.237 -7.561 1.00 97.50 89 VAL A O 1
ATOM 712 N N . ALA A 1 90 ? 15.989 -5.078 -6.711 1.00 98.12 90 ALA A N 1
ATOM 713 C CA . ALA A 1 90 ? 15.985 -5.801 -7.982 1.00 98.12 90 ALA A CA 1
ATOM 714 C C . ALA A 1 90 ? 15.117 -5.105 -9.047 1.00 98.12 90 ALA A C 1
ATOM 716 O O . ALA A 1 90 ? 15.529 -4.999 -10.198 1.00 98.12 90 ALA A O 1
ATOM 717 N N . LEU A 1 91 ? 13.945 -4.594 -8.656 1.00 98.00 91 LEU A N 1
ATOM 718 C CA . LEU A 1 91 ? 13.076 -3.803 -9.531 1.00 98.00 91 LEU A CA 1
ATOM 719 C C . LEU A 1 91 ? 13.737 -2.487 -9.954 1.00 98.00 91 LEU A C 1
ATOM 721 O O . LEU A 1 91 ? 13.583 -2.086 -11.099 1.00 98.00 91 LEU A O 1
ATOM 725 N N . ASP A 1 92 ? 14.488 -1.828 -9.067 1.00 97.50 92 ASP A N 1
ATOM 726 C CA . ASP A 1 92 ? 15.250 -0.621 -9.412 1.00 97.50 92 ASP A CA 1
ATOM 727 C C . ASP A 1 92 ? 16.306 -0.896 -10.492 1.00 97.50 92 ASP A C 1
ATOM 729 O O . ASP A 1 92 ? 16.442 -0.114 -11.436 1.00 97.50 92 ASP A O 1
ATOM 733 N N . SER A 1 93 ? 17.013 -2.027 -10.398 1.00 97.88 93 SER A N 1
ATOM 734 C CA . SER A 1 93 ? 17.929 -2.471 -11.454 1.00 97.88 93 SER A CA 1
ATOM 735 C C . SER A 1 93 ? 17.189 -2.782 -12.760 1.00 97.88 93 SER A C 1
ATOM 737 O O . SER A 1 93 ? 17.565 -2.256 -13.803 1.00 97.88 93 SER A O 1
ATOM 739 N N . GLU A 1 94 ? 16.097 -3.553 -12.701 1.00 97.88 94 GLU A N 1
ATOM 740 C CA . GLU A 1 94 ? 15.286 -3.920 -13.873 1.00 97.88 94 GLU A CA 1
ATOM 741 C C . GLU A 1 94 ? 14.729 -2.685 -14.599 1.00 97.88 94 GLU A C 1
ATOM 7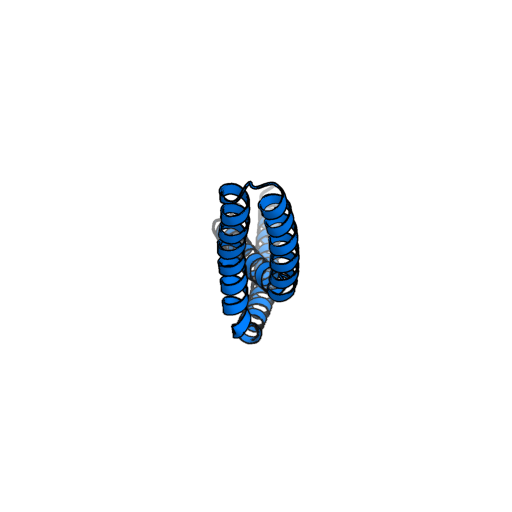43 O O . GLU A 1 94 ? 14.825 -2.574 -15.820 1.00 97.88 94 GLU A O 1
ATOM 748 N N . ILE A 1 95 ? 14.195 -1.716 -13.853 1.00 98.12 95 ILE A N 1
ATOM 749 C CA . ILE A 1 95 ? 13.694 -0.450 -14.397 1.00 98.12 95 ILE A CA 1
ATOM 750 C C . ILE A 1 95 ? 14.824 0.325 -15.088 1.00 98.12 95 ILE A C 1
ATOM 752 O O . ILE A 1 95 ? 14.622 0.839 -16.189 1.00 98.12 95 ILE A O 1
ATOM 756 N N . SER A 1 96 ? 16.015 0.396 -14.481 1.00 97.88 96 SER A N 1
ATOM 757 C CA . SER A 1 96 ? 17.170 1.062 -15.094 1.00 97.88 96 SER A CA 1
ATOM 758 C C . SER A 1 96 ? 17.570 0.400 -16.414 1.00 97.88 96 SER A C 1
ATOM 760 O O . SER A 1 96 ? 17.823 1.100 -17.397 1.00 97.88 96 SER A O 1
ATOM 762 N N . ASP A 1 97 ? 17.591 -0.932 -16.456 1.00 97.94 97 ASP A N 1
ATOM 763 C CA . ASP A 1 97 ? 17.936 -1.692 -17.659 1.00 97.94 97 ASP A CA 1
ATOM 764 C C . ASP A 1 97 ? 16.898 -1.473 -18.771 1.00 97.94 97 ASP A C 1
ATOM 766 O O . ASP A 1 97 ? 17.257 -1.220 -19.925 1.00 97.94 97 ASP A O 1
ATOM 770 N N . LEU A 1 98 ? 15.607 -1.475 -18.423 1.00 97.75 98 LEU A N 1
ATOM 771 C CA . LEU A 1 98 ? 14.509 -1.211 -19.356 1.00 97.75 98 LEU A CA 1
ATOM 772 C C . LEU A 1 98 ? 14.546 0.220 -19.912 1.00 97.75 98 LEU A C 1
ATOM 774 O O . LEU A 1 98 ? 14.304 0.416 -21.105 1.00 97.75 98 LEU A O 1
ATOM 778 N N . TYR A 1 99 ? 14.885 1.221 -19.092 1.00 97.81 99 TYR A N 1
ATOM 779 C CA . TYR A 1 99 ? 15.080 2.596 -19.566 1.00 97.81 99 TYR A CA 1
ATOM 780 C C . TYR A 1 99 ? 16.242 2.701 -20.558 1.00 97.81 99 TYR A C 1
ATOM 782 O O . TYR A 1 99 ? 16.112 3.364 -21.591 1.00 97.81 99 TYR A O 1
ATOM 790 N N . MET A 1 100 ? 17.360 2.025 -20.281 1.00 97.25 100 MET A N 1
ATOM 791 C CA . MET A 1 100 ? 18.498 1.976 -21.201 1.00 97.25 100 MET A CA 1
ATOM 792 C C . MET A 1 100 ? 18.123 1.298 -22.521 1.00 97.25 100 MET A C 1
ATOM 794 O O . MET A 1 100 ? 18.443 1.807 -23.597 1.00 97.25 100 MET A O 1
ATOM 798 N N . GLU A 1 101 ? 17.402 0.179 -22.464 1.00 95.75 101 GLU A N 1
ATOM 799 C CA . GLU A 1 101 ? 16.928 -0.511 -23.662 1.00 95.75 101 GLU A CA 1
ATOM 800 C C . GLU A 1 101 ? 15.980 0.367 -24.489 1.00 95.75 101 GLU A C 1
ATOM 802 O O . GLU A 1 101 ? 16.135 0.464 -25.711 1.00 95.75 101 GLU A O 1
ATOM 807 N N . LEU A 1 102 ? 15.039 1.051 -23.834 1.00 94.94 102 LEU A N 1
ATOM 808 C CA . LEU A 1 102 ? 14.112 1.964 -24.496 1.00 94.94 102 LEU A CA 1
ATOM 809 C C . LEU A 1 102 ? 14.858 3.103 -25.201 1.00 94.94 102 LEU A C 1
ATOM 811 O O . LEU A 1 102 ? 14.596 3.362 -26.376 1.00 94.94 102 LEU A O 1
ATOM 815 N N . TYR A 1 103 ? 15.846 3.706 -24.535 1.00 95.56 103 TYR A N 1
ATOM 816 C CA . TYR A 1 103 ? 16.699 4.742 -25.119 1.00 95.56 103 TYR A CA 1
ATOM 817 C C . TYR A 1 103 ? 17.390 4.268 -26.406 1.00 95.56 103 TYR A C 1
ATOM 819 O O . TYR A 1 103 ? 17.421 4.981 -27.414 1.00 95.56 103 TYR A O 1
ATOM 827 N N . HIS A 1 104 ? 17.931 3.047 -26.410 1.00 95.69 104 HIS A N 1
ATOM 828 C CA . HIS A 1 104 ? 18.567 2.485 -27.601 1.00 95.69 104 HIS A CA 1
ATOM 829 C C . HIS A 1 104 ? 17.568 2.248 -28.741 1.00 95.69 104 HIS A C 1
ATOM 831 O O . HIS A 1 104 ? 17.868 2.592 -29.886 1.00 95.69 104 HIS A O 1
ATOM 837 N N . ILE A 1 105 ? 16.373 1.730 -28.439 1.00 93.94 105 ILE A N 1
ATOM 838 C CA . ILE A 1 105 ? 15.310 1.506 -29.432 1.00 93.94 105 ILE A CA 1
ATOM 839 C C . ILE A 1 105 ? 14.853 2.827 -30.060 1.00 93.94 105 ILE A C 1
ATOM 841 O O . ILE A 1 105 ? 14.719 2.921 -31.285 1.00 93.94 105 ILE A O 1
ATOM 845 N N . GLU A 1 106 ? 14.622 3.853 -29.241 1.00 91.06 106 GLU A N 1
ATOM 846 C CA . GLU A 1 106 ? 14.208 5.180 -29.701 1.00 91.06 106 GLU A CA 1
ATOM 847 C C . GLU A 1 106 ? 15.283 5.790 -30.609 1.00 91.06 106 GLU A C 1
ATOM 849 O O . GLU A 1 106 ? 14.993 6.186 -31.740 1.00 91.06 106 GLU A O 1
ATOM 854 N N . ARG A 1 107 ? 16.554 5.734 -30.190 1.00 93.50 107 ARG A N 1
ATOM 855 C CA . ARG A 1 107 ? 17.690 6.240 -30.973 1.00 93.50 107 ARG A CA 1
ATOM 856 C C . ARG A 1 107 ? 17.872 5.518 -32.311 1.00 93.50 107 ARG A C 1
ATOM 858 O O . ARG A 1 107 ? 18.213 6.147 -33.315 1.00 93.50 107 ARG A O 1
ATOM 865 N N . GLU A 1 108 ? 17.680 4.203 -32.353 1.00 92.25 108 GLU A N 1
ATOM 866 C CA . GLU A 1 108 ? 17.709 3.438 -33.606 1.00 92.25 108 GLU A CA 1
ATOM 867 C C . GLU A 1 108 ? 16.552 3.814 -34.531 1.00 92.25 108 GLU A C 1
ATOM 869 O O . GLU A 1 108 ? 16.746 3.963 -35.740 1.00 92.25 108 GLU A O 1
ATOM 874 N N . THR A 1 109 ? 15.362 4.005 -33.965 1.00 88.88 109 THR A N 1
ATOM 875 C CA . THR A 1 109 ? 14.167 4.405 -34.711 1.00 88.88 109 THR A CA 1
ATOM 876 C C . THR A 1 109 ? 14.350 5.796 -35.322 1.00 88.88 109 THR A C 1
ATOM 878 O O . THR A 1 109 ? 14.083 5.984 -36.507 1.00 88.88 109 THR A O 1
ATOM 881 N N . GLU A 1 110 ? 14.905 6.750 -34.571 1.00 89.06 110 GLU A N 1
ATOM 882 C CA . GLU A 1 110 ? 15.247 8.083 -35.078 1.00 89.06 110 GLU A CA 1
ATOM 883 C C . GLU A 1 110 ? 16.257 8.040 -36.228 1.00 89.06 110 GLU A C 1
ATOM 885 O O . GLU A 1 110 ? 16.082 8.726 -37.236 1.00 89.06 110 GLU A O 1
ATOM 890 N N . ARG A 1 111 ? 17.319 7.233 -36.096 1.00 90.19 111 ARG A N 1
ATOM 891 C CA . ARG A 1 111 ? 18.331 7.069 -37.151 1.00 90.19 111 ARG A CA 1
ATOM 892 C C . ARG A 1 111 ? 17.727 6.488 -38.424 1.00 90.19 111 ARG A C 1
ATOM 894 O O . ARG A 1 111 ? 18.039 6.977 -39.504 1.00 90.19 111 ARG A O 1
ATOM 901 N N . ARG A 1 112 ? 16.861 5.476 -38.301 1.00 87.56 112 ARG A N 1
ATOM 902 C CA . ARG A 1 112 ? 16.149 4.888 -39.446 1.00 87.56 112 ARG A CA 1
ATOM 903 C C . ARG A 1 112 ? 15.256 5.918 -40.122 1.00 87.56 112 ARG A C 1
ATOM 905 O O . ARG A 1 112 ? 15.368 6.091 -41.326 1.00 87.56 112 ARG A O 1
ATOM 912 N N . ASN A 1 113 ? 14.459 6.652 -39.347 1.00 85.88 113 ASN A N 1
ATOM 913 C CA . ASN A 1 113 ? 13.551 7.665 -39.883 1.00 85.88 113 ASN A CA 1
ATOM 914 C C . ASN A 1 113 ? 14.300 8.786 -40.622 1.00 85.88 113 ASN A C 1
ATOM 916 O O . ASN A 1 113 ? 13.842 9.2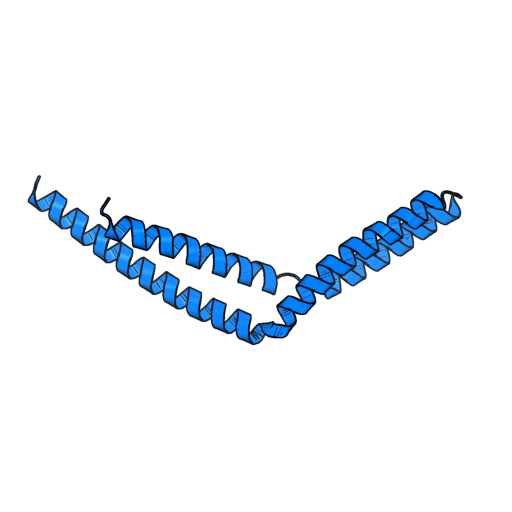26 -41.669 1.00 85.88 113 ASN A O 1
ATOM 920 N N . LYS A 1 114 ? 15.469 9.211 -40.116 1.00 84.56 114 LYS A N 1
ATOM 921 C CA . LYS A 1 114 ? 16.344 10.196 -40.782 1.00 84.56 114 LYS A CA 1
ATOM 922 C C . LYS A 1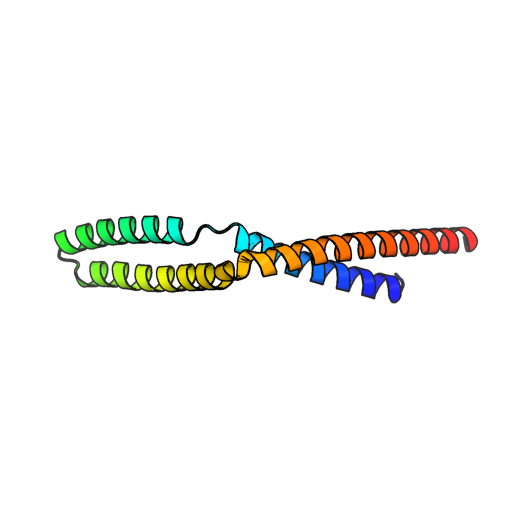 114 ? 17.017 9.670 -42.052 1.00 84.56 114 LYS A C 1
ATOM 924 O O . LYS A 1 114 ? 17.397 10.471 -42.888 1.00 84.56 114 LYS A O 1
ATOM 929 N N . ALA A 1 115 ? 17.213 8.358 -42.179 1.00 78.31 115 ALA A N 1
ATOM 930 C CA . ALA A 1 115 ? 17.802 7.747 -43.373 1.00 78.31 115 ALA A CA 1
ATOM 931 C C . ALA A 1 115 ? 16.772 7.507 -44.493 1.00 78.31 115 ALA A C 1
ATOM 933 O O . ALA A 1 115 ? 17.155 7.270 -45.635 1.00 78.31 115 ALA A O 1
ATOM 934 N N . THR A 1 116 ? 15.479 7.528 -44.160 1.00 74.94 116 THR A N 1
ATOM 935 C CA . THR A 1 116 ? 14.361 7.307 -45.091 1.00 74.94 116 THR A CA 1
ATOM 936 C C . THR A 1 116 ? 13.589 8.583 -45.448 1.00 74.94 116 THR A C 1
ATOM 938 O O . THR A 1 116 ? 12.605 8.490 -46.180 1.00 74.94 116 THR A O 1
ATOM 941 N N . ALA A 1 117 ? 13.988 9.735 -44.901 1.00 62.94 117 ALA A N 1
ATOM 942 C CA . ALA A 1 117 ? 13.426 11.061 -45.169 1.00 62.94 117 ALA A CA 1
ATOM 943 C C . ALA A 1 117 ? 14.368 11.858 -46.078 1.00 62.94 117 ALA A C 1
ATOM 945 O O . ALA A 1 117 ? 13.846 12.593 -46.943 1.00 62.94 117 ALA A O 1
#

Foldseek 3Di:
DDPQLVVLVVVLVVLVVLLVVLVVLQPDPLVVVLVVLVVVLVVVLVVCVVVVNNVVSVVSVVVSVVVNVVSVVSVVVCVVVVVSVVSSVVSVVVNVVSVVVSVVVVVVVVVVVVVVD

Sequence (117 aa):
MTTKEKVVREALLKAEAERNQIKELLNVNPYSQIIDLEVTAIEQSKAEFKKGNHAKALKIVQDAQKQKNVLLAIARKQQNSPKLIERMVALDSEISDLYMELYHIERETERRNKATA

Secondary structure (DSSP, 8-state):
--HHHHHHHHHHHHHHHHHHHHHHHHH--HHHHHHHHHHHHHHHHHHHHHTT-HHHHHHHHHHHHHHHHHHHHHHHHHTTHHHHHHHHHHHHHHHHHHHHHHHHHHHHHHHHHHH--

pLDDT: mean 94.83, std 5.02, range [62.94, 98.12]

Radius of gyration: 24.68 Å; chains: 1; bounding box: 46×21×74 Å